Protein AF-A0A858B467-F1 (afdb_monomer_lite)

Foldseek 3Di:
DVLPPPDDCPPPDPVNVVVSVVVVVVCQQAPQQDVVLVRDGNNRSCVVVVVPD

Sequence (53 aa):
MELFYGRGWDDVGMGEFMKMLYAYLVWYRDKRCKSDLGYMSPMQYRRSLGLVA

Secondary structure (DSSP, 8-state):
--TTTT---TTS-HHHHHHHHHHHHHHHHHT--BGGGTTB-HHHHHHHTT---

InterPro domains:
  IPR001584 Integrase, catalytic core [PF13333] (2-47)

Radius of gyration: 14.55 Å; chains: 1; bounding box: 30×14×41 Å

Organism: Collinsella aerofaciens (strain ATCC 25986 / DSM 3979 / JCM 10188 / KCTC 3647 / NCTC 11838 / VPI 1003) (NCBI:txid411903)

Structure (mmCIF, N/CA/C/O backbone):
data_AF-A0A858B467-F1
#
_entry.id   AF-A0A858B467-F1
#
loop_
_atom_site.group_PDB
_atom_site.id
_atom_site.type_symbol
_atom_site.label_atom_id
_atom_site.label_alt_id
_atom_site.label_comp_id
_atom_site.label_asym_id
_atom_site.label_entity_id
_atom_site.label_seq_id
_atom_site.pdbx_PDB_ins_code
_atom_site.Cartn_x
_atom_site.Cartn_y
_atom_site.Cartn_z
_atom_site.occupancy
_atom_site.B_iso_or_equiv
_atom_site.auth_seq_id
_atom_site.auth_comp_id
_atom_site.auth_asym_id
_atom_site.auth_atom_id
_atom_site.pdbx_PDB_model_num
ATOM 1 N N . MET A 1 1 ? -3.625 -12.629 -9.690 1.00 57.59 1 MET A N 1
ATOM 2 C CA . MET A 1 1 ? -2.664 -11.528 -9.918 1.00 57.59 1 MET A CA 1
ATOM 3 C C . MET A 1 1 ? -3.362 -10.452 -10.742 1.00 57.59 1 MET A C 1
ATOM 5 O O . MET A 1 1 ? -3.418 -10.581 -11.952 1.00 57.59 1 MET A O 1
ATOM 9 N N . GLU A 1 2 ? -3.956 -9.440 -10.104 1.00 69.00 2 GLU A N 1
ATOM 10 C CA . GLU A 1 2 ? -4.705 -8.380 -10.815 1.00 69.00 2 GLU A CA 1
ATOM 11 C C . GLU A 1 2 ? -3.794 -7.355 -11.497 1.00 69.00 2 GLU A C 1
ATOM 13 O O . GLU A 1 2 ? -4.112 -6.896 -12.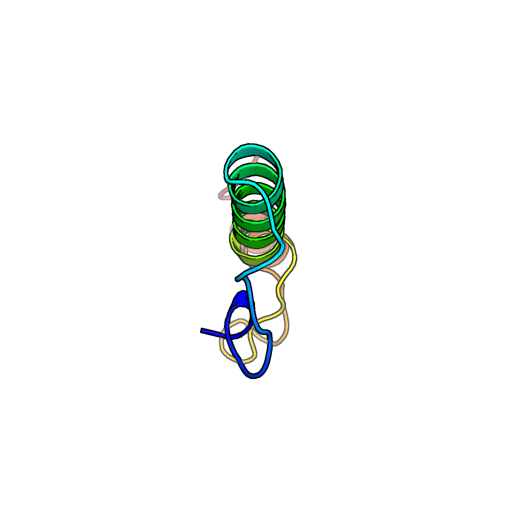585 1.00 69.00 2 GLU A O 1
ATOM 18 N N . LEU A 1 3 ? -2.640 -7.032 -10.901 1.00 71.44 3 LEU A N 1
ATOM 19 C CA . LEU A 1 3 ? -1.690 -6.074 -11.481 1.00 71.44 3 LEU A CA 1
ATOM 20 C C . LEU A 1 3 ? -1.197 -6.507 -12.873 1.00 71.44 3 LEU A C 1
ATOM 22 O O . LEU A 1 3 ? -0.993 -5.666 -13.742 1.00 71.44 3 LEU A O 1
ATOM 26 N N . PHE A 1 4 ? -1.025 -7.815 -13.068 1.00 70.44 4 PHE A N 1
ATOM 27 C CA . PHE A 1 4 ? -0.350 -8.412 -14.223 1.00 70.44 4 PHE A CA 1
ATOM 28 C C . PHE A 1 4 ? -1.303 -8.893 -15.321 1.00 70.44 4 PHE A C 1
ATOM 30 O O . PHE A 1 4 ? -0.847 -9.391 -16.346 1.00 70.44 4 PHE A O 1
ATOM 37 N N . TYR A 1 5 ? -2.618 -8.788 -15.121 1.00 77.44 5 TYR A N 1
ATOM 38 C CA . TYR A 1 5 ? -3.570 -9.333 -16.080 1.00 77.44 5 TYR A CA 1
ATOM 39 C C . TYR A 1 5 ? -3.758 -8.383 -17.269 1.00 77.44 5 TYR A C 1
ATOM 41 O O . TYR A 1 5 ? -4.175 -7.240 -17.094 1.00 77.44 5 TYR A O 1
ATOM 49 N N . GLY A 1 6 ? -3.451 -8.860 -18.478 1.00 71.25 6 GLY A N 1
ATOM 50 C CA . GLY A 1 6 ? -3.747 -8.161 -19.735 1.00 71.25 6 GLY A CA 1
ATOM 51 C C . GLY A 1 6 ? -2.887 -6.932 -20.047 1.00 71.25 6 GLY A C 1
ATOM 52 O O . GLY A 1 6 ? -3.224 -6.195 -20.969 1.00 71.25 6 GLY A O 1
ATOM 53 N N . ARG A 1 7 ? -1.794 -6.691 -19.310 1.00 72.00 7 ARG A N 1
ATOM 54 C CA . ARG A 1 7 ? -0.861 -5.589 -19.589 1.00 72.00 7 ARG A CA 1
ATOM 55 C C . ARG A 1 7 ? 0.482 -6.146 -20.060 1.00 72.00 7 ARG A C 1
ATOM 57 O O . ARG A 1 7 ? 1.078 -6.951 -19.348 1.00 72.00 7 ARG A O 1
ATOM 64 N N . GLY A 1 8 ? 0.937 -5.719 -21.237 1.00 71.69 8 GLY A N 1
ATOM 65 C CA . GLY A 1 8 ? 2.322 -5.907 -21.674 1.00 71.69 8 GLY A CA 1
ATOM 66 C C . GLY A 1 8 ? 3.240 -4.984 -20.874 1.00 71.69 8 GLY A C 1
ATOM 67 O O . GLY A 1 8 ? 2.872 -3.843 -20.594 1.00 71.69 8 GLY A O 1
ATOM 68 N N . TRP A 1 9 ? 4.396 -5.494 -20.458 1.00 72.69 9 TRP A N 1
ATOM 69 C CA . TRP A 1 9 ? 5.377 -4.760 -19.643 1.00 72.69 9 TRP A CA 1
ATOM 70 C C . TRP A 1 9 ? 6.683 -4.512 -20.397 1.00 72.69 9 TRP A C 1
ATOM 72 O O . TRP A 1 9 ? 7.648 -4.046 -19.801 1.00 72.69 9 TRP A O 1
ATOM 82 N N . ASP A 1 10 ? 6.698 -4.807 -21.696 1.00 76.94 10 ASP A N 1
ATOM 83 C CA . ASP A 1 10 ? 7.899 -4.796 -22.533 1.00 76.94 10 ASP A CA 1
ATOM 84 C C . ASP A 1 10 ? 8.511 -3.387 -22.658 1.00 76.94 10 ASP A C 1
ATOM 86 O O . ASP A 1 10 ? 9.725 -3.254 -22.780 1.00 76.94 10 ASP A O 1
ATOM 90 N N . ASP A 1 11 ? 7.687 -2.341 -22.511 1.00 80.25 11 ASP A N 1
ATOM 91 C CA . ASP A 1 11 ? 8.103 -0.931 -22.550 1.00 80.25 11 ASP A CA 1
ATOM 92 C C . ASP A 1 11 ? 8.311 -0.300 -21.158 1.00 80.25 11 ASP A C 1
ATOM 94 O O . ASP A 1 11 ? 8.668 0.875 -21.045 1.00 80.25 11 ASP A O 1
ATOM 98 N N . VAL A 1 12 ? 8.078 -1.046 -20.070 1.00 81.19 12 VAL A N 1
ATOM 99 C CA . VAL A 1 12 ? 8.212 -0.520 -18.704 1.00 81.19 12 VAL A CA 1
ATOM 100 C C . VAL A 1 12 ? 9.618 -0.799 -18.187 1.00 81.19 12 VAL A C 1
ATOM 102 O O . VAL A 1 12 ? 9.993 -1.937 -17.910 1.00 81.19 12 VAL A O 1
ATOM 105 N N . GLY A 1 13 ? 10.401 0.260 -17.982 1.00 87.38 13 GLY A N 1
ATOM 106 C CA . GLY A 1 13 ? 11.720 0.141 -17.365 1.00 87.38 13 GLY A CA 1
ATOM 107 C C . GLY A 1 13 ? 11.645 -0.464 -1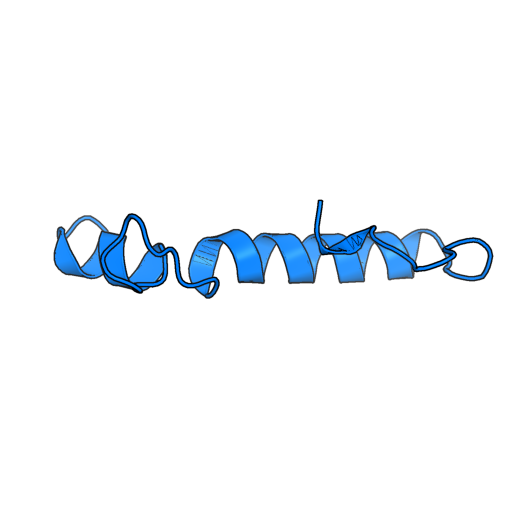5.956 1.00 87.38 13 GLY A C 1
ATOM 108 O O . GLY A 1 13 ? 10.729 -0.176 -15.184 1.00 87.38 13 GLY A O 1
ATOM 109 N N . MET A 1 14 ? 12.653 -1.254 -15.571 1.00 85.44 14 MET A N 1
ATOM 110 C CA . MET A 1 14 ? 12.689 -1.968 -14.280 1.00 85.44 14 MET A CA 1
ATOM 111 C C . MET A 1 14 ? 12.430 -1.069 -13.060 1.00 85.44 14 MET A C 1
ATOM 113 O O . MET A 1 14 ? 11.757 -1.477 -12.115 1.00 85.44 14 MET A O 1
ATOM 117 N N . GLY A 1 15 ? 12.9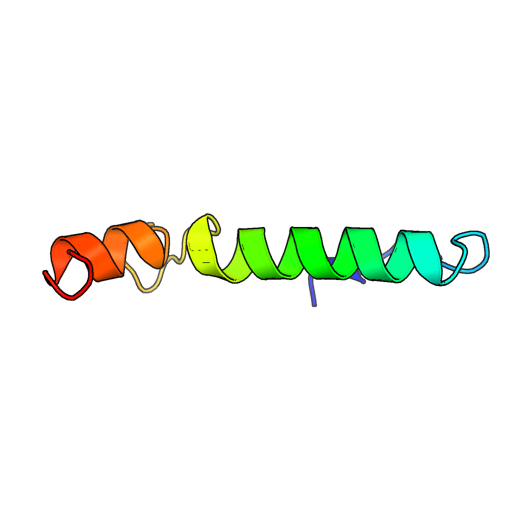21 0.174 -13.073 1.00 90.69 15 GLY A N 1
ATOM 118 C CA . GLY A 1 15 ? 12.675 1.125 -11.984 1.00 90.69 15 GLY A CA 1
ATOM 119 C C . GLY A 1 15 ? 11.210 1.562 -11.871 1.00 90.69 15 GLY A C 1
ATOM 120 O O . GLY A 1 15 ? 10.698 1.744 -10.767 1.00 90.69 15 GLY A O 1
ATOM 121 N N . GLU A 1 16 ? 10.514 1.708 -12.995 1.00 88.31 16 GLU A N 1
ATOM 122 C CA . GLU A 1 16 ? 9.093 2.057 -13.024 1.00 88.31 16 GLU A CA 1
ATOM 123 C C . GLU A 1 16 ? 8.225 0.860 -12.641 1.00 88.31 16 GLU A C 1
ATOM 125 O O . GLU A 1 16 ? 7.315 0.989 -11.818 1.00 88.31 16 GLU A O 1
ATOM 130 N N . PHE A 1 17 ? 8.608 -0.330 -13.104 1.00 86.44 17 PHE A N 1
ATOM 131 C CA . PHE A 1 17 ? 8.011 -1.584 -12.671 1.00 86.44 17 PHE A CA 1
ATOM 132 C C . PHE A 1 17 ? 8.063 -1.749 -11.145 1.00 86.44 17 PHE A C 1
ATOM 134 O O . PHE A 1 17 ? 7.038 -1.996 -10.508 1.00 86.44 17 PHE A O 1
ATOM 141 N N . MET A 1 18 ? 9.233 -1.540 -10.528 1.00 90.31 18 MET A N 1
ATOM 142 C CA . MET A 1 18 ? 9.389 -1.631 -9.072 1.00 90.31 18 MET A CA 1
ATOM 143 C C . MET A 1 18 ? 8.501 -0.628 -8.325 1.00 90.31 18 MET 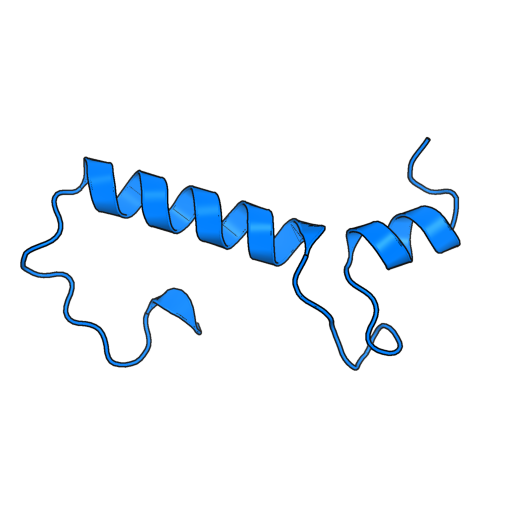A C 1
ATOM 145 O O . MET A 1 18 ? 7.897 -0.984 -7.311 1.00 90.31 18 MET A O 1
ATOM 149 N N . LYS A 1 19 ? 8.369 0.607 -8.828 1.00 91.44 19 LYS A N 1
ATOM 150 C CA . LYS A 1 19 ? 7.479 1.620 -8.234 1.00 91.44 19 LYS A CA 1
ATOM 151 C C . LYS A 1 19 ? 6.014 1.196 -8.308 1.00 91.44 19 LYS A C 1
ATOM 153 O O . LYS A 1 19 ? 5.304 1.287 -7.306 1.00 91.44 19 LYS A O 1
ATOM 158 N N . MET A 1 20 ? 5.567 0.706 -9.464 1.00 89.38 20 MET A N 1
ATOM 159 C CA . MET A 1 20 ? 4.197 0.222 -9.650 1.00 89.38 20 MET A CA 1
ATOM 160 C C . MET A 1 20 ? 3.896 -0.982 -8.757 1.00 89.38 20 MET A C 1
ATOM 162 O O . MET A 1 20 ? 2.844 -1.030 -8.117 1.00 89.38 20 MET A O 1
ATOM 166 N N . LEU A 1 21 ? 4.836 -1.925 -8.661 1.00 90.88 21 LEU A N 1
ATOM 167 C CA . LEU A 1 21 ? 4.718 -3.083 -7.785 1.00 90.88 21 LEU A CA 1
ATOM 168 C C . LEU A 1 21 ? 4.619 -2.661 -6.316 1.00 90.88 21 LEU A C 1
ATOM 170 O O . LEU A 1 21 ? 3.729 -3.124 -5.604 1.00 90.88 21 LEU A O 1
ATOM 174 N N . TYR A 1 22 ? 5.485 -1.751 -5.868 1.00 93.19 22 TYR A N 1
ATOM 175 C CA . TYR A 1 22 ? 5.448 -1.233 -4.503 1.00 93.19 22 TYR A CA 1
ATOM 176 C C . TYR A 1 22 ? 4.107 -0.556 -4.187 1.00 93.19 22 TYR A C 1
ATOM 178 O O . TYR A 1 22 ? 3.477 -0.868 -3.175 1.00 93.19 22 TYR A O 1
ATOM 186 N N . ALA A 1 23 ? 3.622 0.312 -5.080 1.00 92.44 23 ALA A N 1
ATOM 187 C CA . ALA A 1 23 ? 2.331 0.977 -4.920 1.00 92.44 23 ALA A CA 1
ATOM 188 C C . ALA A 1 23 ? 1.170 -0.029 -4.851 1.00 92.44 23 ALA A C 1
ATOM 190 O O . ALA A 1 23 ? 0.298 0.082 -3.984 1.00 92.44 23 ALA A O 1
ATOM 191 N N . TYR A 1 24 ? 1.186 -1.050 -5.713 1.00 91.62 24 TYR A N 1
ATOM 192 C CA . TYR A 1 24 ? 0.191 -2.118 -5.696 1.00 91.62 24 TYR A CA 1
ATOM 193 C C . TYR A 1 24 ? 0.215 -2.910 -4.383 1.00 91.62 24 TYR A C 1
ATOM 195 O O . TYR A 1 24 ? -0.841 -3.173 -3.809 1.00 91.62 24 TYR A O 1
ATOM 203 N N . LEU A 1 25 ? 1.399 -3.257 -3.870 1.00 92.31 25 LEU A N 1
ATOM 204 C CA . LEU A 1 25 ? 1.539 -3.977 -2.603 1.00 92.31 25 LEU A CA 1
ATOM 205 C C . LEU A 1 25 ? 1.000 -3.163 -1.422 1.00 92.31 25 LEU A C 1
ATOM 207 O O . LEU A 1 25 ? 0.269 -3.707 -0.593 1.00 92.31 25 LEU A O 1
ATOM 211 N N . VAL A 1 26 ? 1.298 -1.862 -1.363 1.00 93.56 26 VAL A N 1
ATOM 212 C CA . VAL A 1 26 ? 0.760 -0.961 -0.330 1.00 93.56 26 VAL A CA 1
ATOM 213 C C . VAL A 1 26 ? -0.765 -0.881 -0.419 1.00 93.56 26 VAL A C 1
ATOM 215 O O . VAL A 1 26 ? -1.455 -1.035 0.591 1.00 93.56 26 VAL A O 1
ATOM 218 N N . TRP A 1 27 ? -1.316 -0.708 -1.624 1.00 92.75 27 TRP A N 1
ATOM 219 C CA . TRP A 1 27 ? -2.764 -0.699 -1.827 1.00 92.75 27 TRP A CA 1
ATOM 220 C C . TRP A 1 27 ? -3.411 -2.026 -1.407 1.00 92.75 27 TRP A C 1
ATOM 222 O O . TRP A 1 27 ? -4.407 -2.024 -0.680 1.00 92.75 27 TRP A O 1
ATOM 232 N N . TYR A 1 28 ? -2.823 -3.160 -1.789 1.00 90.81 28 TYR A N 1
ATOM 233 C CA . TYR A 1 28 ? -3.320 -4.487 -1.429 1.00 90.81 28 TYR A CA 1
ATOM 234 C C . TYR A 1 28 ? -3.297 -4.715 0.089 1.00 90.81 28 TYR A C 1
ATOM 236 O O . TYR A 1 28 ? -4.233 -5.287 0.651 1.00 90.81 28 TYR A O 1
ATOM 244 N N . ARG A 1 29 ? -2.239 -4.245 0.759 1.00 89.94 29 ARG A N 1
ATOM 245 C CA . ARG A 1 29 ? -2.060 -4.356 2.210 1.00 89.94 29 ARG A CA 1
ATOM 246 C C . ARG A 1 29 ? -3.052 -3.503 2.992 1.00 89.94 29 ARG A C 1
ATOM 248 O O . ARG A 1 29 ? -3.477 -3.937 4.061 1.00 89.94 29 ARG A O 1
ATOM 255 N N . ASP A 1 30 ? -3.395 -2.312 2.498 1.00 90.69 30 ASP A N 1
ATOM 256 C CA . ASP A 1 30 ? -4.064 -1.305 3.331 1.00 90.69 30 ASP A CA 1
ATOM 257 C C . ASP A 1 30 ? -5.458 -0.906 2.872 1.00 90.69 30 ASP A C 1
ATOM 259 O O . ASP A 1 30 ? -6.292 -0.522 3.696 1.00 90.69 30 ASP A O 1
ATOM 263 N N . LYS A 1 31 ? -5.710 -0.940 1.567 1.00 89.81 31 LYS A N 1
ATOM 264 C CA . LYS A 1 31 ? -6.860 -0.270 0.952 1.00 89.81 31 LYS A CA 1
ATOM 265 C C . LYS A 1 31 ? -7.809 -1.231 0.254 1.00 89.81 31 LYS A C 1
ATOM 267 O O . LYS A 1 31 ? -8.999 -0.951 0.222 1.00 89.81 31 LYS A O 1
ATOM 272 N N . ARG A 1 32 ? -7.315 -2.356 -0.267 1.00 91.44 32 ARG A N 1
ATOM 273 C CA . ARG A 1 32 ? -8.148 -3.344 -0.960 1.00 91.44 32 ARG A CA 1
ATOM 274 C C . ARG A 1 32 ? -9.232 -3.900 -0.038 1.00 91.44 32 ARG A C 1
ATOM 276 O O . ARG A 1 32 ? -8.915 -4.625 0.898 1.00 91.44 32 ARG A O 1
ATOM 283 N N . CYS A 1 33 ? -10.496 -3.626 -0.337 1.00 90.00 33 CYS A N 1
ATOM 284 C CA . CYS A 1 33 ? -11.614 -4.245 0.367 1.00 90.00 33 CYS A CA 1
ATOM 285 C C . CYS A 1 33 ? -11.681 -5.747 0.070 1.00 90.00 33 CYS A C 1
ATOM 287 O O . CYS A 1 33 ? -11.475 -6.176 -1.069 1.00 90.00 33 CYS A O 1
ATOM 289 N N . LYS A 1 34 ? -11.968 -6.546 1.098 1.00 89.56 34 LYS A N 1
ATOM 290 C CA . LYS A 1 34 ? -12.139 -7.998 0.983 1.00 89.56 34 LYS A CA 1
ATOM 291 C C . LYS A 1 34 ? -13.552 -8.377 1.408 1.00 89.56 34 LYS A C 1
ATOM 293 O O . LYS A 1 34 ? -13.976 -8.000 2.498 1.00 89.56 34 LYS A O 1
ATOM 298 N N . SER A 1 35 ? -14.258 -9.134 0.570 1.00 88.44 35 SER A N 1
ATOM 299 C CA . SER A 1 35 ? -15.587 -9.684 0.882 1.00 88.44 35 SER A CA 1
ATOM 300 C C . SER A 1 35 ? -15.572 -10.465 2.193 1.00 88.44 35 SER A C 1
ATOM 302 O O . SER A 1 35 ? -16.426 -10.256 3.046 1.00 88.44 35 SER A O 1
ATOM 304 N N . ASP A 1 36 ? -14.527 -11.267 2.393 1.00 89.50 36 ASP A N 1
ATOM 305 C CA . ASP A 1 36 ? -14.371 -12.140 3.560 1.00 89.50 36 ASP A CA 1
ATOM 306 C C . ASP A 1 36 ? -14.123 -11.351 4.858 1.00 89.50 36 ASP A C 1
ATOM 308 O O . ASP A 1 36 ? -14.244 -11.892 5.951 1.00 89.50 36 ASP A O 1
ATOM 312 N N . LEU A 1 37 ? -13.795 -10.057 4.744 1.00 87.94 37 LEU A N 1
ATOM 313 C CA . LEU A 1 37 ? -13.685 -9.118 5.863 1.00 87.94 37 LEU A CA 1
ATOM 314 C C . LEU A 1 37 ? -14.928 -8.222 5.987 1.00 87.94 37 LEU A C 1
ATOM 316 O O . LEU A 1 37 ? -14.832 -7.113 6.505 1.00 87.94 37 LEU A O 1
ATOM 320 N N . GLY A 1 38 ? -16.081 -8.634 5.453 1.00 90.06 38 GLY A N 1
ATOM 321 C CA . GLY A 1 38 ? -17.295 -7.811 5.460 1.00 90.06 38 GLY A CA 1
ATOM 322 C C . GLY A 1 38 ? -17.145 -6.535 4.630 1.00 90.06 38 GLY A C 1
ATOM 323 O O . GLY A 1 38 ? -17.614 -5.475 5.032 1.00 90.06 38 GLY A O 1
ATOM 324 N N . TYR A 1 39 ? -16.442 -6.623 3.497 1.00 89.56 39 TYR A N 1
ATOM 325 C CA . TYR A 1 39 ? -16.104 -5.492 2.622 1.00 89.56 39 TYR A CA 1
ATOM 326 C C . TYR A 1 39 ? -15.191 -4.428 3.257 1.00 89.56 39 TYR A C 1
ATOM 328 O O . TYR A 1 39 ? -15.050 -3.330 2.716 1.00 89.56 39 TYR A O 1
ATOM 336 N N . MET A 1 40 ? -14.494 -4.762 4.346 1.00 91.25 40 MET A N 1
ATOM 337 C CA . MET A 1 40 ? -13.465 -3.905 4.935 1.00 91.25 40 MET A CA 1
ATOM 338 C C . MET A 1 40 ? -12.117 -4.049 4.224 1.00 91.25 40 MET A C 1
ATOM 340 O O . MET A 1 40 ? -11.754 -5.116 3.714 1.00 91.25 40 MET A O 1
ATOM 344 N N . SER A 1 41 ? -11.324 -2.977 4.242 1.00 92.00 41 SER A N 1
ATOM 345 C CA . SER A 1 41 ? -9.895 -3.061 3.950 1.00 92.00 41 SER A CA 1
ATOM 346 C C . SER A 1 41 ? -9.143 -3.745 5.104 1.00 92.00 41 SER A C 1
ATOM 348 O O . SER A 1 41 ? -9.584 -3.670 6.255 1.00 92.00 41 SER A O 1
ATOM 350 N N . PRO A 1 42 ? -7.970 -4.365 4.871 1.00 91.44 42 PRO A N 1
ATOM 351 C CA . PRO A 1 42 ? -7.218 -5.001 5.948 1.00 91.44 42 PRO A CA 1
ATOM 352 C C . PRO A 1 42 ? -6.827 -4.030 7.067 1.00 91.44 42 PRO A C 1
ATOM 354 O O . PRO A 1 42 ? -6.773 -4.429 8.224 1.00 91.44 42 PRO A O 1
ATOM 357 N N . MET A 1 43 ? -6.580 -2.751 6.758 1.00 91.19 43 MET A N 1
ATOM 358 C CA . MET A 1 43 ? -6.329 -1.740 7.793 1.00 91.19 43 MET A CA 1
ATOM 359 C C . MET A 1 43 ? -7.583 -1.396 8.592 1.00 91.19 43 MET A C 1
ATOM 361 O O . MET A 1 43 ? -7.484 -1.231 9.805 1.00 91.19 43 MET A O 1
ATOM 365 N N . GLN A 1 44 ? -8.745 -1.295 7.943 1.00 91.00 44 GLN A N 1
ATOM 366 C CA . GLN A 1 44 ? -10.014 -1.091 8.646 1.00 91.00 44 GLN A CA 1
ATOM 367 C C . GLN A 1 44 ? -10.314 -2.271 9.573 1.00 91.00 44 GLN A C 1
ATOM 369 O O . GLN A 1 44 ? -10.619 -2.058 10.740 1.00 91.00 44 GLN A O 1
ATOM 374 N N . TYR A 1 45 ? -10.106 -3.495 9.088 1.00 91.81 45 TYR A N 1
ATOM 375 C CA . TYR A 1 45 ? -10.283 -4.713 9.872 1.00 91.81 45 TYR A CA 1
ATOM 376 C C . TYR A 1 45 ? -9.306 -4.804 11.057 1.00 91.81 45 TYR A C 1
ATOM 378 O O . TYR A 1 45 ? -9.696 -5.099 12.183 1.00 91.81 45 TYR A O 1
ATOM 386 N N . ARG A 1 46 ? -8.021 -4.479 10.856 1.00 92.44 46 ARG A N 1
ATOM 387 C CA . ARG A 1 46 ? -7.053 -4.435 11.965 1.00 92.44 46 ARG A CA 1
ATOM 388 C C . ARG A 1 46 ? -7.419 -3.386 13.024 1.00 92.44 46 ARG A C 1
ATOM 390 O O . ARG A 1 46 ? -7.263 -3.653 14.211 1.00 9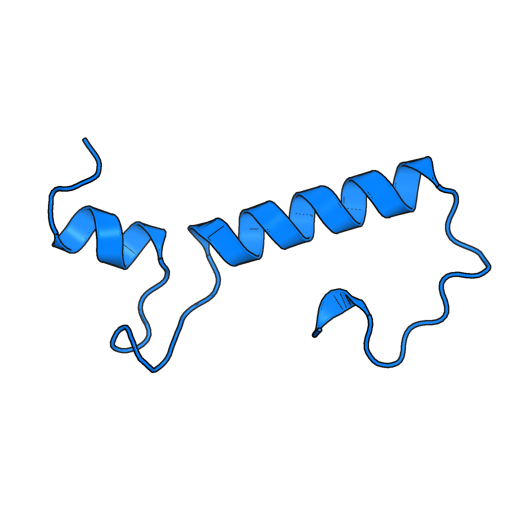2.44 46 ARG A O 1
ATOM 397 N N . ARG A 1 47 ? -7.924 -2.218 12.608 1.00 90.38 47 ARG A N 1
ATOM 398 C CA . ARG A 1 47 ? -8.412 -1.171 13.523 1.00 90.38 47 ARG A CA 1
ATOM 399 C C . ARG A 1 47 ? -9.657 -1.610 14.288 1.00 90.38 47 ARG A C 1
ATOM 401 O O . ARG A 1 47 ? -9.717 -1.377 15.487 1.00 90.38 47 ARG A O 1
ATOM 408 N N . SER A 1 48 ? -10.613 -2.283 13.640 1.00 90.00 48 SER A N 1
ATOM 409 C CA . SER A 1 48 ? -11.806 -2.797 14.330 1.00 90.00 48 SER A CA 1
ATOM 410 C C . SER A 1 48 ? -11.472 -3.864 15.374 1.00 90.00 48 SER A C 1
ATOM 412 O O . SER A 1 48 ? -12.217 -4.030 16.331 1.00 90.00 48 SER A O 1
ATOM 414 N N . LEU A 1 49 ? -10.349 -4.568 15.206 1.00 90.12 49 LEU A N 1
ATOM 415 C CA . LEU A 1 49 ? -9.834 -5.531 16.180 1.00 90.12 49 LEU A CA 1
ATOM 416 C C . LEU A 1 49 ? -8.979 -4.896 17.294 1.00 90.12 49 LEU A C 1
ATOM 418 O O . LEU A 1 49 ? -8.512 -5.617 18.169 1.00 90.12 49 LEU A O 1
ATOM 422 N N . GLY A 1 50 ? -8.717 -3.583 17.257 1.00 90.69 50 GLY A N 1
ATOM 423 C CA . GLY A 1 50 ? -7.808 -2.923 18.206 1.00 90.69 50 GLY A CA 1
ATOM 424 C C . GLY A 1 50 ? -6.337 -3.343 18.063 1.00 90.69 50 GLY A C 1
ATOM 4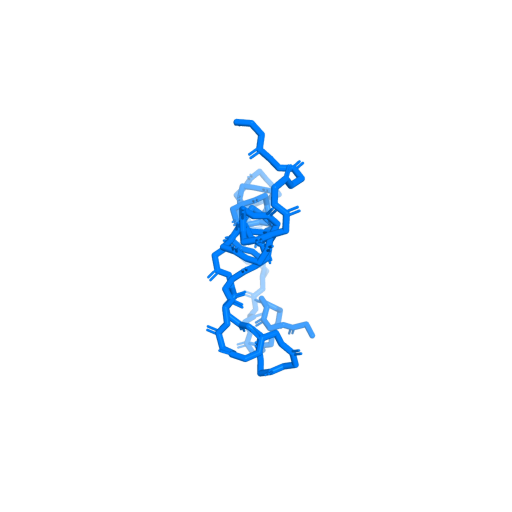25 O O . GLY A 1 50 ? -5.536 -3.097 18.957 1.00 90.69 50 GLY A O 1
ATOM 426 N N . LEU A 1 51 ? -5.963 -3.977 16.945 1.00 84.25 51 LEU A N 1
ATOM 427 C CA . LEU A 1 51 ? -4.603 -4.476 16.685 1.00 84.25 51 LEU A CA 1
ATOM 428 C C . LEU A 1 51 ? -3.670 -3.410 16.096 1.00 84.25 51 LEU A C 1
ATOM 430 O O . LEU A 1 51 ? -2.502 -3.679 15.821 1.00 84.25 51 LEU A O 1
ATOM 434 N N . VAL A 1 52 ? -4.197 -2.216 15.840 1.00 78.44 52 VAL A N 1
ATOM 435 C CA . VAL A 1 52 ? -3.454 -1.064 15.334 1.00 78.44 52 VAL A CA 1
ATOM 436 C C . VAL A 1 52 ? -3.760 0.098 16.269 1.00 78.44 52 VAL A C 1
ATOM 438 O O . VAL A 1 52 ? -4.922 0.499 16.354 1.00 78.44 52 VAL A O 1
ATOM 441 N N . ALA A 1 53 ? -2.725 0.573 16.968 1.00 62.28 53 ALA A N 1
ATOM 442 C CA . ALA A 1 53 ? -2.745 1.793 17.774 1.00 62.28 53 ALA A CA 1
ATOM 443 C C . ALA A 1 53 ? -2.781 3.049 16.890 1.00 62.28 53 ALA A C 1
ATOM 445 O O . ALA A 1 53 ? -2.207 3.007 15.773 1.00 62.28 53 ALA A O 1
#

pLDDT: mean 85.53, std 8.72, range [57.59, 93.56]